Protein AF-A0A971K7L4-F1 (afdb_monomer)

Structure (mmCIF, N/CA/C/O backbone):
data_AF-A0A971K7L4-F1
#
_entry.id   AF-A0A971K7L4-F1
#
loop_
_atom_site.group_PDB
_atom_site.id
_atom_site.type_symbol
_atom_site.label_atom_id
_atom_site.label_alt_id
_atom_site.label_comp_id
_atom_site.label_asym_id
_atom_site.label_entity_id
_atom_site.label_seq_id
_atom_site.pdbx_PDB_ins_code
_atom_site.Cartn_x
_atom_site.Cartn_y
_atom_site.Cartn_z
_atom_site.occupancy
_atom_site.B_iso_or_equiv
_atom_site.auth_seq_id
_atom_site.auth_comp_id
_atom_site.auth_asym_id
_atom_site.auth_atom_id
_atom_site.pdbx_PDB_model_num
ATOM 1 N N . ASN A 1 1 ? 10.184 10.288 1.726 1.00 78.56 1 ASN A N 1
ATOM 2 C CA . ASN A 1 1 ? 10.190 8.905 1.199 1.00 78.56 1 ASN A CA 1
ATOM 3 C C . ASN A 1 1 ? 11.562 8.283 1.466 1.00 78.56 1 ASN A C 1
ATOM 5 O O . ASN A 1 1 ? 12.500 8.633 0.749 1.00 78.56 1 ASN A O 1
ATOM 9 N N . PRO A 1 2 ? 11.680 7.429 2.502 1.00 84.81 2 PRO A N 1
ATOM 10 C CA . PRO A 1 2 ? 12.934 6.783 2.906 1.00 84.81 2 PRO A CA 1
ATOM 11 C C . PRO A 1 2 ? 13.596 5.952 1.802 1.00 84.81 2 PRO A C 1
ATOM 13 O O . PRO A 1 2 ? 14.816 5.984 1.677 1.00 84.8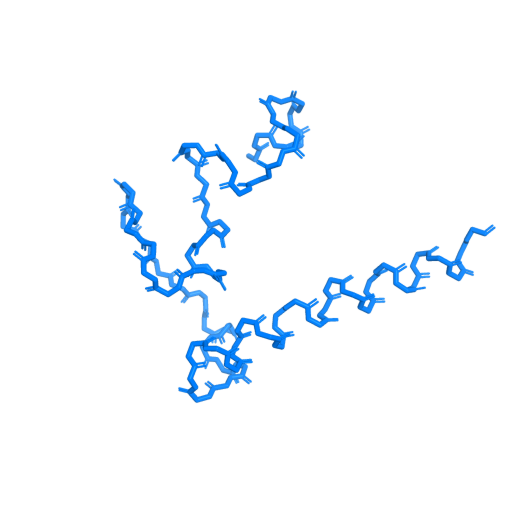1 2 PRO A O 1
ATOM 16 N N . VAL A 1 3 ? 12.804 5.303 0.938 1.00 88.06 3 VAL A N 1
ATOM 17 C CA . VAL A 1 3 ? 13.325 4.504 -0.185 1.00 88.06 3 VAL A CA 1
ATOM 18 C C . VAL A 1 3 ? 14.068 5.386 -1.185 1.00 88.06 3 VAL A C 1
ATOM 20 O O . VAL A 1 3 ? 15.221 5.128 -1.510 1.00 88.06 3 VAL A O 1
ATOM 23 N N . ARG A 1 4 ? 13.463 6.511 -1.596 1.00 87.31 4 ARG A N 1
ATOM 24 C CA . ARG A 1 4 ? 14.097 7.468 -2.525 1.00 87.31 4 ARG A CA 1
ATOM 25 C C . ARG A 1 4 ? 15.395 8.072 -1.971 1.00 87.31 4 ARG A C 1
ATOM 27 O O . ARG A 1 4 ? 16.228 8.538 -2.736 1.00 87.31 4 ARG A O 1
ATOM 34 N N . LYS A 1 5 ? 15.545 8.122 -0.646 1.00 90.44 5 LYS A N 1
ATOM 35 C CA . LYS A 1 5 ? 16.734 8.661 0.030 1.00 90.44 5 LYS A CA 1
ATOM 36 C C . LYS A 1 5 ? 17.773 7.585 0.368 1.00 90.44 5 LYS A C 1
ATOM 38 O O . LYS A 1 5 ? 18.773 7.920 0.985 1.00 90.44 5 LYS A O 1
ATOM 43 N N . GLY A 1 6 ? 17.542 6.322 -0.008 1.00 89.75 6 GLY A N 1
ATOM 44 C CA . GLY A 1 6 ? 18.439 5.204 0.304 1.00 89.75 6 GLY A CA 1
ATOM 45 C C . GLY A 1 6 ? 18.447 4.789 1.779 1.00 89.75 6 GLY A C 1
ATOM 46 O O . GLY A 1 6 ? 19.253 3.956 2.172 1.00 89.75 6 GLY A O 1
ATOM 47 N N . LEU A 1 7 ? 17.543 5.342 2.594 1.00 88.19 7 LEU A N 1
ATOM 48 C CA . LEU A 1 7 ? 17.444 5.070 4.033 1.00 88.19 7 LEU A CA 1
ATOM 49 C C . LEU A 1 7 ? 16.661 3.786 4.335 1.00 88.19 7 LEU A C 1
ATOM 51 O O . LEU A 1 7 ? 16.682 3.296 5.457 1.00 88.19 7 LEU A O 1
ATOM 55 N N . SER A 1 8 ? 15.946 3.249 3.346 1.00 88.31 8 SER A N 1
ATOM 56 C CA . SER A 1 8 ? 15.223 1.986 3.460 1.00 88.31 8 SER A CA 1
ATOM 57 C C . SER A 1 8 ? 15.193 1.250 2.131 1.00 88.31 8 SER A C 1
ATOM 59 O O . SER A 1 8 ? 15.070 1.864 1.071 1.00 88.31 8 SER A O 1
ATOM 61 N N . ARG A 1 9 ? 15.277 -0.079 2.198 1.00 88.00 9 ARG A N 1
ATOM 62 C CA . ARG A 1 9 ? 15.138 -0.968 1.037 1.00 88.00 9 ARG A CA 1
ATOM 63 C C . ARG A 1 9 ? 13.698 -1.411 0.800 1.00 88.00 9 ARG A C 1
ATOM 65 O O . ARG A 1 9 ? 13.348 -1.725 -0.330 1.00 88.00 9 ARG A O 1
ATOM 72 N N . ASP A 1 10 ? 12.882 -1.438 1.851 1.00 88.62 10 ASP A N 1
ATOM 73 C CA . ASP A 1 10 ? 11.502 -1.909 1.792 1.00 88.62 10 ASP A CA 1
ATOM 74 C C . ASP A 1 10 ? 10.574 -0.857 2.411 1.00 88.62 10 ASP A C 1
ATOM 76 O O . ASP A 1 10 ? 10.622 -0.630 3.625 1.00 88.62 10 ASP A O 1
ATOM 80 N N . PRO A 1 11 ? 9.707 -0.209 1.611 1.00 87.94 11 PRO A N 1
ATOM 81 C CA . PRO A 1 11 ? 8.804 0.809 2.126 1.00 87.94 11 PRO A CA 1
ATOM 82 C C . PRO A 1 11 ? 7.822 0.276 3.179 1.00 87.94 11 PRO A C 1
ATOM 84 O O . PRO A 1 11 ? 7.326 1.078 3.968 1.00 87.94 11 PRO A O 1
ATOM 87 N N . ARG A 1 12 ? 7.563 -1.041 3.220 1.00 88.25 12 ARG A N 1
ATOM 88 C CA . ARG A 1 12 ? 6.655 -1.687 4.185 1.00 88.25 12 ARG A CA 1
ATOM 89 C C . ARG A 1 12 ? 7.243 -1.794 5.58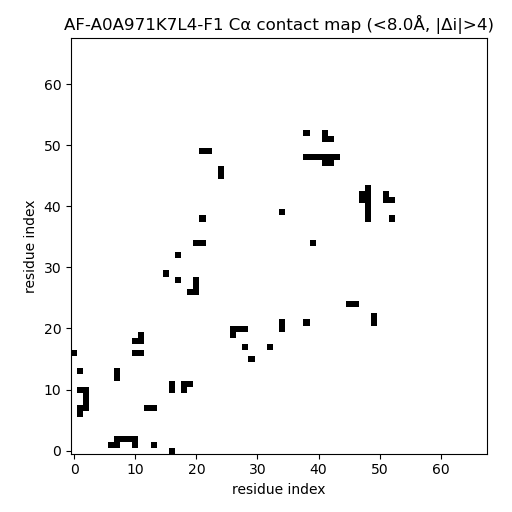9 1.00 88.25 12 ARG A C 1
ATOM 91 O O . ARG A 1 12 ? 6.496 -1.973 6.544 1.00 88.25 12 ARG A O 1
ATOM 98 N N . LYS A 1 13 ? 8.567 -1.681 5.718 1.00 87.69 13 LYS A N 1
ATOM 99 C CA . LYS A 1 13 ? 9.287 -1.759 7.000 1.00 87.69 13 LYS A CA 1
ATOM 100 C C . LYS A 1 13 ? 9.604 -0.390 7.596 1.00 87.69 13 LYS A C 1
ATOM 102 O O . LYS A 1 13 ? 10.265 -0.309 8.625 1.00 87.69 13 LYS A O 1
ATOM 107 N N . ASN A 1 14 ? 9.180 0.687 6.941 1.00 85.69 14 ASN A N 1
ATOM 108 C CA . ASN A 1 14 ? 9.429 2.031 7.439 1.00 85.69 14 ASN A CA 1
ATOM 109 C C . ASN A 1 14 ? 8.538 2.307 8.647 1.00 85.69 14 ASN A C 1
ATOM 111 O O . ASN A 1 14 ? 7.319 2.248 8.526 1.00 85.69 14 ASN A O 1
ATOM 115 N N . GLU A 1 15 ? 9.155 2.693 9.761 1.00 76.62 15 GLU A N 1
ATOM 116 C CA . GLU A 1 15 ? 8.458 3.166 10.962 1.00 76.62 15 GLU A CA 1
ATOM 117 C C . GLU A 1 15 ? 7.529 4.347 10.636 1.00 76.62 15 GLU A C 1
ATOM 119 O O . GLU A 1 15 ? 6.365 4.378 11.027 1.00 76.62 15 GLU A O 1
ATOM 124 N N . ILE A 1 16 ? 8.024 5.276 9.813 1.00 73.44 16 ILE A N 1
ATOM 125 C CA . ILE A 1 16 ? 7.261 6.404 9.278 1.00 73.44 16 ILE A CA 1
ATOM 126 C C . ILE A 1 16 ? 6.972 6.115 7.800 1.00 73.44 16 ILE A C 1
ATOM 128 O O . ILE A 1 16 ? 7.730 6.492 6.897 1.00 73.44 16 ILE A O 1
ATOM 132 N N . GLY A 1 17 ? 5.891 5.377 7.547 1.00 70.81 17 GLY A N 1
ATOM 133 C CA . GLY A 1 17 ? 5.491 4.946 6.210 1.00 70.81 17 GLY A CA 1
ATOM 134 C C . GLY A 1 17 ? 3.982 4.769 6.074 1.00 70.81 17 GLY A C 1
ATOM 135 O O . GLY A 1 17 ? 3.327 4.185 6.927 1.00 70.81 17 GLY A O 1
ATOM 136 N N . PHE A 1 18 ? 3.429 5.265 4.967 1.00 83.44 18 PHE A N 1
ATOM 137 C CA . PHE A 1 18 ? 1.979 5.269 4.721 1.00 83.44 18 PHE A CA 1
ATOM 138 C C . PHE A 1 18 ? 1.512 4.069 3.898 1.00 83.44 18 PHE A C 1
ATOM 140 O O . PHE A 1 18 ? 0.316 3.865 3.735 1.00 83.44 18 PHE A O 1
ATOM 147 N N . ILE A 1 19 ? 2.445 3.303 3.320 1.00 89.94 19 ILE A N 1
ATOM 148 C CA . ILE A 1 19 ? 2.099 2.257 2.354 1.00 89.94 19 ILE A CA 1
ATOM 149 C C . ILE A 1 19 ? 1.272 1.143 3.002 1.00 89.94 19 ILE A C 1
ATOM 151 O O . ILE A 1 19 ? 0.343 0.646 2.377 1.00 89.94 19 ILE A O 1
ATOM 155 N N . ASN A 1 20 ? 1.539 0.809 4.268 1.00 92.00 20 ASN A N 1
ATOM 156 C CA . ASN A 1 20 ? 0.795 -0.231 4.977 1.00 92.00 20 ASN A CA 1
ATOM 157 C C . ASN A 1 20 ? -0.664 0.170 5.226 1.00 92.00 20 ASN A C 1
ATOM 159 O O . ASN A 1 20 ? -1.515 -0.707 5.210 1.00 92.00 20 ASN A O 1
ATOM 163 N N . CYS A 1 21 ? -0.994 1.468 5.285 1.00 92.88 21 CYS A N 1
ATOM 164 C CA . CYS A 1 21 ? -2.390 1.923 5.323 1.00 92.88 21 CYS A CA 1
ATOM 165 C C . CYS A 1 21 ? -3.191 1.497 4.074 1.00 92.88 21 CYS A C 1
ATOM 167 O O . CYS A 1 21 ? -4.414 1.444 4.119 1.00 92.88 21 CYS A O 1
ATOM 169 N N . TYR A 1 22 ? -2.513 1.208 2.957 1.00 93.62 22 TYR A N 1
ATOM 170 C CA . TYR A 1 22 ? -3.126 0.751 1.705 1.00 93.62 22 TYR A CA 1
ATOM 171 C C . TYR A 1 22 ? -3.016 -0.764 1.488 1.00 93.62 22 TYR A C 1
ATOM 173 O O . TYR A 1 22 ? -3.664 -1.290 0.585 1.00 93.62 22 TYR A O 1
ATOM 181 N N . LEU A 1 23 ? -2.173 -1.459 2.261 1.00 93.31 23 LEU A N 1
ATOM 182 C CA . LEU A 1 23 ? -1.830 -2.869 2.032 1.00 93.31 23 LEU A CA 1
ATOM 183 C C . LEU A 1 23 ? -2.250 -3.804 3.171 1.00 93.31 23 LEU A C 1
ATOM 185 O O . LEU A 1 23 ? -2.416 -4.997 2.929 1.00 93.31 23 LEU A O 1
ATOM 189 N N . ASP A 1 24 ? -2.425 -3.284 4.383 1.00 93.12 24 ASP A N 1
ATOM 190 C CA . ASP A 1 24 ? -2.814 -4.045 5.565 1.00 93.12 24 ASP A CA 1
ATOM 191 C C . ASP A 1 24 ? -3.991 -3.357 6.268 1.00 93.12 24 ASP A C 1
ATOM 193 O O . ASP A 1 24 ? -3.868 -2.264 6.815 1.00 93.12 24 ASP A O 1
ATOM 197 N N . GLU A 1 25 ? -5.145 -4.022 6.251 1.00 93.31 25 GLU A N 1
ATOM 198 C CA . GLU A 1 25 ? -6.397 -3.527 6.833 1.00 93.31 25 GLU A CA 1
ATOM 199 C C . GLU A 1 25 ? -6.306 -3.335 8.351 1.00 93.31 25 GLU A C 1
ATOM 201 O O . GLU A 1 25 ? -7.029 -2.520 8.921 1.00 93.31 25 GLU A O 1
ATOM 206 N N . LYS A 1 26 ? -5.418 -4.082 9.016 1.00 92.94 26 LYS A N 1
ATOM 207 C CA . LYS A 1 26 ? -5.243 -4.038 10.472 1.00 92.94 26 LYS A CA 1
ATOM 208 C C . LYS A 1 26 ? -4.108 -3.112 10.897 1.00 92.94 26 LYS A C 1
ATOM 210 O O . LYS A 1 26 ? -3.828 -3.010 12.092 1.00 92.94 26 LYS A O 1
ATOM 215 N N . PHE A 1 27 ? -3.446 -2.451 9.951 1.00 91.38 27 PHE A N 1
ATOM 216 C CA . PHE A 1 27 ? -2.333 -1.573 10.263 1.00 91.38 27 PHE A CA 1
ATOM 217 C C . PHE A 1 27 ? -2.811 -0.331 11.016 1.00 91.38 27 PHE A C 1
ATOM 219 O O . PHE A 1 27 ? -3.563 0.494 10.495 1.00 91.38 27 PHE A O 1
ATOM 226 N N . VA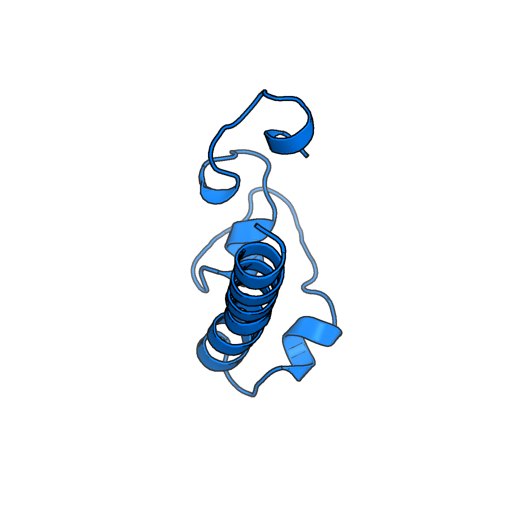L A 1 28 ? -2.318 -0.173 12.243 1.00 88.56 28 VAL A N 1
ATOM 227 C CA . VAL A 1 28 ? -2.530 1.032 13.042 1.00 88.56 28 VAL A CA 1
ATOM 228 C C . VAL A 1 28 ? -1.351 1.957 12.808 1.00 88.56 28 VAL A C 1
ATOM 230 O O . V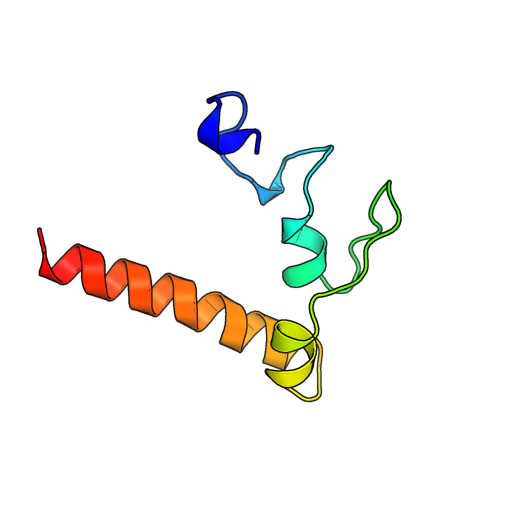AL A 1 28 ? -0.226 1.682 13.223 1.00 88.56 28 VAL A O 1
ATOM 233 N N . SER A 1 29 ? -1.606 3.057 12.111 1.00 86.25 29 SER A N 1
ATOM 234 C CA . SER A 1 29 ? -0.559 4.025 11.836 1.00 86.25 29 SER A CA 1
ATOM 235 C C . SER A 1 29 ? -0.236 4.860 13.083 1.00 86.25 29 SER A C 1
ATOM 237 O O . SER A 1 29 ? -1.161 5.266 13.787 1.00 86.25 29 SER A O 1
ATOM 239 N N . PRO A 1 30 ? 1.047 5.181 13.346 1.00 87.19 30 PRO A N 1
ATOM 240 C CA . PRO A 1 30 ? 1.425 6.064 14.454 1.00 87.19 30 PRO A CA 1
ATOM 241 C C . PRO A 1 30 ? 0.987 7.524 14.245 1.00 87.19 30 PRO A C 1
ATOM 243 O O . PRO A 1 30 ? 1.125 8.345 15.147 1.00 87.19 30 PRO A O 1
ATOM 246 N N . LEU A 1 31 ? 0.482 7.868 13.057 1.00 85.25 31 LEU A N 1
ATOM 247 C CA . LEU A 1 31 ? -0.028 9.194 12.718 1.00 85.25 31 LEU A CA 1
ATOM 248 C C . LEU A 1 31 ? -1.416 9.056 12.070 1.00 85.25 31 LEU A C 1
ATOM 250 O O . LEU A 1 31 ? -1.760 8.014 11.512 1.00 85.25 31 LEU A O 1
ATOM 254 N N . ILE A 1 32 ? -2.218 10.120 12.116 1.00 84.44 32 ILE A N 1
ATOM 255 C CA . ILE A 1 32 ? -3.551 10.137 11.500 1.00 84.44 32 ILE A CA 1
ATOM 256 C C . ILE A 1 32 ? -3.407 10.283 9.982 1.00 84.44 32 ILE A C 1
ATOM 258 O O . ILE A 1 32 ? -2.827 11.256 9.499 1.00 84.44 32 ILE A O 1
ATOM 262 N N . PHE A 1 33 ? -3.984 9.345 9.228 1.00 82.69 33 PHE A N 1
ATOM 263 C CA . PHE A 1 33 ? -3.998 9.383 7.766 1.00 82.69 33 PHE A CA 1
ATOM 264 C C . PHE A 1 33 ? -5.397 9.226 7.200 1.00 82.69 33 PHE A C 1
ATOM 266 O O . PHE A 1 33 ? -6.202 8.430 7.672 1.00 82.69 33 PHE A O 1
ATOM 273 N N . THR A 1 34 ? -5.645 9.962 6.122 1.00 89.44 34 THR A N 1
ATOM 274 C CA . THR A 1 34 ? -6.825 9.783 5.279 1.00 89.44 34 THR A CA 1
ATOM 275 C C . THR A 1 34 ? -6.415 9.005 4.037 1.00 89.44 34 THR A C 1
ATOM 277 O O . THR A 1 34 ? -5.478 9.399 3.337 1.00 89.44 34 THR A O 1
ATOM 280 N N . LEU A 1 35 ? -7.103 7.897 3.756 1.00 91.00 35 LEU A N 1
ATOM 281 C CA . LEU A 1 35 ? -6.902 7.164 2.509 1.00 91.00 35 LEU A CA 1
ATOM 282 C C . LEU A 1 35 ? -7.439 7.985 1.340 1.00 91.00 35 LEU A C 1
ATOM 284 O O . LEU A 1 35 ? -8.550 8.513 1.396 1.00 91.00 35 LEU A O 1
ATOM 288 N N . HIS A 1 36 ? -6.649 8.069 0.273 1.00 93.31 36 HIS A N 1
ATOM 289 C CA . HIS A 1 36 ? -7.013 8.843 -0.905 1.00 93.31 36 HIS A CA 1
ATOM 290 C C . HIS A 1 36 ? -8.327 8.337 -1.531 1.00 93.31 36 HIS A C 1
ATOM 292 O O . HIS A 1 36 ? -8.538 7.130 -1.656 1.00 93.31 36 HIS A O 1
ATOM 298 N N . GLU A 1 37 ? -9.187 9.249 -1.997 1.00 95.69 37 GLU A N 1
ATOM 299 C CA . GLU A 1 37 ? -10.507 8.911 -2.559 1.00 95.69 37 GLU A CA 1
ATOM 300 C C . GLU A 1 37 ? -10.410 7.898 -3.707 1.00 95.69 37 GLU A C 1
ATOM 302 O O . GLU A 1 37 ? -11.179 6.941 -3.772 1.00 95.69 37 GLU A O 1
ATOM 307 N N . TYR A 1 38 ? -9.409 8.062 -4.575 1.00 95.00 38 TYR A N 1
ATOM 308 C CA . TYR A 1 38 ? -9.122 7.107 -5.644 1.00 95.00 38 TYR A CA 1
ATOM 309 C C . TYR A 1 38 ? -9.020 5.661 -5.135 1.00 95.00 38 TYR A C 1
ATOM 311 O O . TYR A 1 38 ? -9.654 4.780 -5.707 1.00 95.00 38 TYR A O 1
ATOM 319 N N . PHE A 1 39 ? -8.292 5.419 -4.037 1.00 95.88 39 PHE A N 1
ATOM 320 C CA . PHE A 1 39 ? -8.183 4.084 -3.444 1.00 95.88 39 PHE A CA 1
ATOM 321 C C . PHE A 1 39 ? -9.544 3.577 -2.964 1.00 95.88 39 PHE A C 1
ATOM 323 O O . PHE A 1 39 ? -9.921 2.446 -3.262 1.00 95.88 39 PHE A O 1
ATOM 330 N N . ASN A 1 40 ? -10.321 4.431 -2.292 1.00 96.50 40 ASN A N 1
ATOM 331 C CA . ASN A 1 40 ? -11.661 4.080 -1.813 1.00 96.50 40 ASN A CA 1
ATOM 332 C C . ASN A 1 40 ? -12.620 3.707 -2.954 1.00 96.50 40 ASN A C 1
ATOM 334 O O . ASN A 1 40 ? -13.514 2.884 -2.762 1.00 96.50 40 ASN A O 1
ATOM 338 N N . ARG A 1 41 ? -12.408 4.263 -4.150 1.00 97.38 41 ARG A N 1
ATOM 339 C CA . ARG A 1 41 ? -13.198 3.978 -5.355 1.00 97.38 41 ARG A CA 1
ATOM 340 C C . ARG A 1 41 ? -12.773 2.713 -6.099 1.00 97.38 41 ARG A C 1
ATOM 342 O O . ARG A 1 41 ? -13.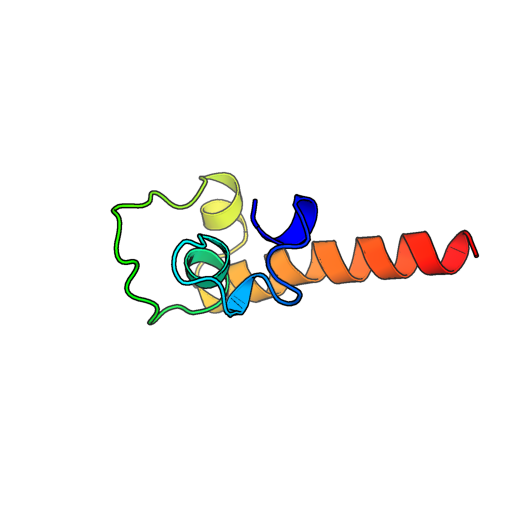509 2.273 -6.979 1.00 97.38 41 ARG A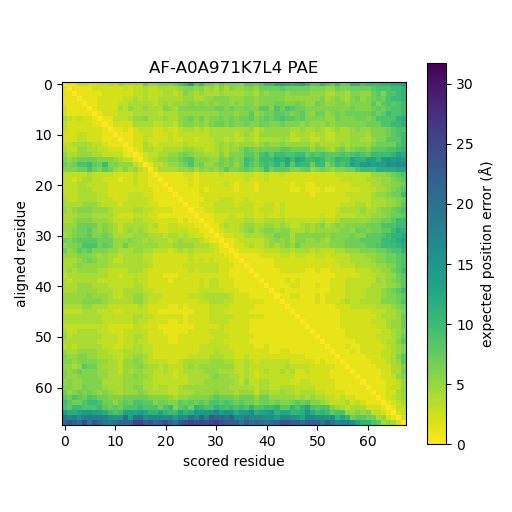 O 1
ATOM 349 N N . LEU A 1 42 ? -11.631 2.104 -5.766 1.00 96.75 42 LEU A N 1
ATOM 350 C CA . LEU A 1 42 ? -11.168 0.892 -6.452 1.00 96.75 42 LEU A CA 1
ATOM 351 C C . LEU A 1 42 ? -12.081 -0.312 -6.191 1.00 96.75 42 LEU A C 1
ATOM 353 O O . LEU A 1 42 ? -12.220 -1.169 -7.061 1.00 96.75 42 LEU A O 1
ATOM 357 N N . GLY A 1 43 ? -12.739 -0.388 -5.037 1.00 96.81 43 GLY A N 1
ATOM 358 C CA . GLY A 1 43 ? -13.535 -1.550 -4.651 1.00 96.81 43 GLY A CA 1
ATOM 359 C C . GLY A 1 43 ? -14.450 -1.283 -3.464 1.00 96.81 43 GLY A C 1
ATOM 360 O O . GLY A 1 43 ? -14.408 -0.218 -2.844 1.00 96.81 43 GLY A O 1
ATOM 361 N N . ARG A 1 44 ? -15.289 -2.265 -3.147 1.00 97.62 44 ARG A N 1
ATOM 362 C CA . ARG A 1 44 ? -16.241 -2.204 -2.034 1.00 97.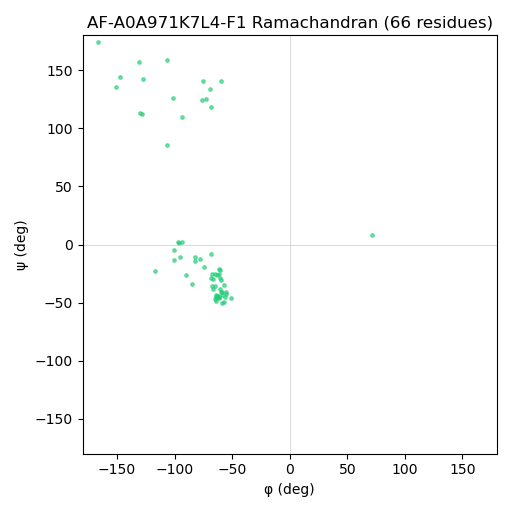62 44 ARG A CA 1
ATOM 363 C C . ARG A 1 44 ? -15.595 -2.616 -0.716 1.00 97.62 44 ARG A C 1
ATOM 365 O O . ARG A 1 44 ? -15.919 -2.033 0.312 1.00 97.62 44 ARG A O 1
ATOM 372 N N . THR A 1 45 ? -14.660 -3.563 -0.755 1.00 97.62 45 THR A N 1
ATOM 373 C CA . THR A 1 45 ? -13.912 -4.036 0.421 1.00 97.62 45 THR A CA 1
ATOM 374 C C . THR A 1 45 ? -12.471 -3.528 0.406 1.00 97.62 45 THR A C 1
ATOM 376 O O . THR A 1 45 ? -11.939 -3.187 -0.653 1.00 97.62 45 THR A O 1
ATOM 379 N N . PHE A 1 46 ? -11.810 -3.491 1.570 1.00 96.56 46 PHE A N 1
ATOM 380 C CA . PHE A 1 46 ? -10.382 -3.162 1.636 1.00 96.56 46 PHE A CA 1
ATOM 381 C C . PHE A 1 46 ? -9.563 -4.103 0.749 1.00 96.56 46 PHE A C 1
ATOM 383 O O . PHE A 1 46 ? -8.737 -3.648 -0.039 1.00 96.56 46 PHE A O 1
ATOM 390 N N . ARG A 1 47 ? -9.857 -5.408 0.818 1.00 97.00 47 ARG A N 1
ATOM 391 C CA . ARG A 1 47 ? -9.180 -6.435 0.023 1.00 97.00 47 ARG A CA 1
ATOM 392 C C . ARG A 1 47 ? -9.271 -6.163 -1.478 1.00 97.00 47 ARG A C 1
ATOM 394 O O . ARG A 1 47 ? -8.244 -6.134 -2.145 1.00 97.00 47 ARG A O 1
ATOM 401 N N . GLU A 1 48 ? -10.471 -5.887 -1.991 1.00 97.81 48 GLU A N 1
ATOM 402 C CA . GLU A 1 48 ? -10.667 -5.551 -3.408 1.00 97.81 48 GLU A CA 1
ATOM 403 C C . GLU A 1 48 ? -9.872 -4.310 -3.827 1.00 97.81 48 GLU A C 1
ATOM 405 O O . GLU A 1 48 ? -9.308 -4.268 -4.923 1.00 97.81 48 GLU A O 1
ATOM 410 N N . ARG A 1 49 ? -9.843 -3.284 -2.967 1.00 97.50 49 ARG A N 1
ATOM 411 C CA . ARG A 1 49 ? -9.091 -2.050 -3.222 1.00 97.50 49 ARG A CA 1
ATOM 412 C C . ARG A 1 49 ? -7.593 -2.328 -3.261 1.00 97.50 49 ARG A C 1
ATOM 414 O O . ARG A 1 49 ? -6.941 -1.889 -4.202 1.00 97.50 49 ARG A O 1
ATOM 421 N N . ALA A 1 50 ? -7.070 -3.076 -2.291 1.00 96.06 50 ALA A N 1
ATOM 422 C CA . ALA A 1 50 ? -5.659 -3.442 -2.202 1.00 96.06 50 ALA A CA 1
ATOM 423 C C . ALA A 1 50 ? -5.210 -4.305 -3.394 1.00 96.06 50 ALA A C 1
ATOM 425 O O . ALA A 1 50 ? -4.189 -4.003 -4.010 1.00 96.06 50 ALA A O 1
ATOM 426 N N . ASP A 1 51 ? -5.997 -5.315 -3.782 1.00 96.62 51 ASP A N 1
ATOM 427 C CA . ASP A 1 51 ? -5.687 -6.179 -4.928 1.00 96.62 51 ASP A CA 1
ATOM 428 C C . ASP A 1 51 ? -5.629 -5.368 -6.238 1.00 96.62 51 ASP A C 1
ATOM 430 O O . ASP A 1 51 ? -4.668 -5.471 -7.004 1.00 96.62 51 ASP A O 1
ATOM 434 N N . LYS A 1 52 ? -6.606 -4.480 -6.474 1.00 97.00 52 LYS A N 1
ATOM 435 C CA . LYS A 1 52 ? -6.601 -3.578 -7.642 1.00 97.00 52 LYS A CA 1
ATOM 436 C C . LYS A 1 52 ? -5.486 -2.541 -7.585 1.00 97.00 52 LYS A C 1
ATOM 438 O O . LYS A 1 52 ? -4.929 -2.188 -8.620 1.00 97.00 52 LYS A O 1
ATOM 443 N N . PHE A 1 53 ? -5.155 -2.045 -6.398 1.00 95.25 53 PHE A N 1
ATOM 444 C CA . PHE A 1 53 ? -4.057 -1.106 -6.214 1.00 95.25 53 PHE A CA 1
ATOM 445 C C . PHE A 1 53 ? -2.713 -1.747 -6.591 1.00 95.25 53 PHE A C 1
ATOM 447 O O . PHE A 1 53 ? -1.940 -1.152 -7.340 1.00 95.25 53 PHE A O 1
ATOM 454 N N . LEU A 1 54 ? -2.473 -2.990 -6.162 1.00 94.00 54 LEU A N 1
ATOM 455 C CA . LEU A 1 54 ? -1.276 -3.762 -6.515 1.00 94.00 54 LEU A CA 1
ATOM 456 C C . LEU A 1 54 ? -1.231 -4.160 -7.997 1.00 94.00 54 LEU A C 1
ATOM 458 O O . LEU A 1 54 ? -0.145 -4.249 -8.571 1.00 94.00 54 LEU A O 1
ATOM 462 N N . ALA A 1 55 ? -2.382 -4.331 -8.651 1.00 95.12 55 ALA A N 1
ATOM 463 C CA . ALA A 1 55 ? -2.431 -4.609 -10.087 1.00 95.12 55 ALA A CA 1
ATOM 464 C C . ALA A 1 55 ? -1.777 -3.497 -10.933 1.00 95.12 55 ALA A C 1
ATOM 466 O O . ALA A 1 55 ? -1.191 -3.789 -11.976 1.00 95.12 55 ALA A O 1
ATOM 467 N N . TYR A 1 56 ? -1.806 -2.237 -10.479 1.00 89.94 56 TYR A N 1
ATOM 468 C CA . TYR A 1 56 ? -1.082 -1.150 -11.149 1.00 89.94 56 TYR A CA 1
ATOM 469 C C . TYR A 1 56 ? 0.437 -1.314 -11.063 1.00 89.94 56 TYR A C 1
ATOM 471 O O . TYR A 1 56 ? 1.135 -1.034 -12.038 1.00 89.94 56 TYR A O 1
ATOM 479 N N . GLU A 1 57 ? 0.957 -1.777 -9.922 1.00 89.12 57 GLU A N 1
ATOM 480 C CA . GLU A 1 57 ? 2.384 -2.072 -9.770 1.00 89.12 57 GLU A CA 1
ATOM 481 C C . GLU A 1 57 ? 2.800 -3.209 -10.710 1.00 89.12 57 GLU A C 1
ATOM 483 O O . GLU A 1 57 ? 3.806 -3.091 -11.410 1.00 89.12 57 GLU A O 1
ATOM 488 N N . ASP A 1 58 ? 2.010 -4.281 -10.769 1.00 92.94 58 ASP A N 1
ATOM 489 C CA . ASP A 1 58 ? 2.268 -5.409 -11.665 1.00 92.94 58 ASP A CA 1
ATOM 490 C C . ASP A 1 58 ? 2.235 -4.982 -13.143 1.00 92.94 58 ASP A C 1
ATOM 492 O O . ASP A 1 58 ? 3.165 -5.267 -13.900 1.00 92.94 58 ASP A O 1
ATOM 496 N N . ALA A 1 59 ? 1.229 -4.201 -13.551 1.00 92.62 59 ALA A N 1
ATOM 497 C CA . ALA A 1 59 ? 1.150 -3.644 -14.901 1.00 92.62 59 ALA A CA 1
ATOM 498 C C . ALA A 1 59 ? 2.353 -2.741 -15.232 1.00 92.62 59 ALA A C 1
ATOM 500 O O . ALA A 1 59 ? 2.910 -2.821 -16.328 1.00 92.62 59 ALA A O 1
ATOM 501 N N . TYR A 1 60 ? 2.795 -1.912 -14.282 1.00 91.38 60 TYR A N 1
ATOM 502 C CA . TYR A 1 60 ? 3.980 -1.070 -14.443 1.00 91.38 60 TYR A CA 1
ATOM 503 C C . TYR A 1 60 ? 5.262 -1.899 -14.595 1.00 91.38 60 TYR A C 1
ATOM 505 O O . TYR A 1 60 ? 6.072 -1.613 -15.478 1.00 91.38 60 TYR A O 1
ATOM 513 N N . ARG A 1 61 ? 5.438 -2.952 -13.787 1.00 90.69 61 ARG A N 1
ATOM 514 C CA . ARG A 1 61 ? 6.580 -3.877 -13.880 1.00 90.69 61 ARG A CA 1
ATOM 515 C C . ARG A 1 61 ? 6.595 -4.625 -15.211 1.00 90.69 61 ARG A C 1
ATOM 517 O O . ARG A 1 61 ? 7.638 -4.669 -15.855 1.00 90.69 61 ARG A O 1
ATOM 524 N N . LYS A 1 62 ? 5.445 -5.143 -15.655 1.00 93.25 62 LYS A N 1
ATOM 525 C CA . LYS A 1 62 ? 5.287 -5.774 -16.977 1.00 93.25 62 LYS A CA 1
ATOM 526 C C . LYS A 1 62 ? 5.640 -4.810 -18.098 1.00 93.25 62 LYS A C 1
ATOM 528 O O . LYS A 1 62 ? 6.375 -5.179 -19.003 1.00 93.25 62 LYS A O 1
ATOM 533 N N . ARG A 1 63 ? 5.181 -3.556 -18.007 1.00 92.06 63 ARG A N 1
ATOM 534 C CA . ARG A 1 63 ? 5.569 -2.513 -18.958 1.00 92.06 63 ARG A CA 1
ATOM 535 C C . ARG A 1 63 ? 7.081 -2.323 -18.968 1.00 92.06 63 ARG A C 1
ATOM 537 O O . ARG A 1 63 ? 7.647 -2.354 -20.040 1.00 92.06 63 ARG A O 1
ATOM 544 N N . LEU A 1 64 ? 7.740 -2.156 -17.820 1.00 89.31 64 LEU A N 1
ATOM 545 C CA . LEU A 1 64 ? 9.200 -1.999 -17.775 1.00 89.31 64 LEU A CA 1
ATOM 546 C C . LEU 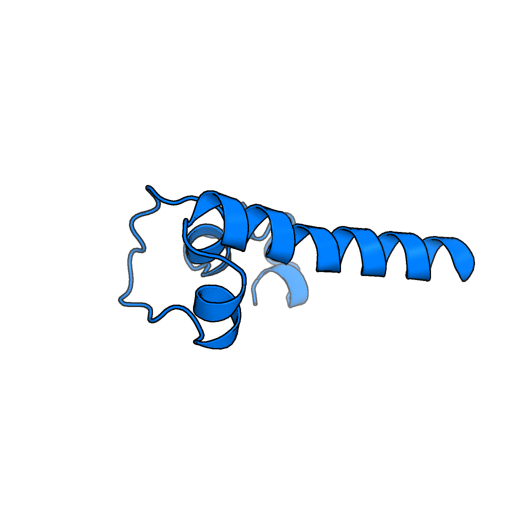A 1 64 ? 9.949 -3.207 -18.351 1.00 89.31 64 LEU A C 1
ATOM 548 O O . LEU A 1 64 ? 10.941 -3.014 -19.039 1.00 89.31 64 LEU A O 1
ATOM 552 N N . ALA A 1 65 ? 9.464 -4.426 -18.109 1.00 87.56 65 ALA A N 1
ATOM 553 C CA . ALA A 1 65 ? 10.065 -5.643 -18.649 1.00 87.56 65 ALA A CA 1
ATOM 554 C C . ALA A 1 65 ? 9.993 -5.728 -20.183 1.00 87.56 65 ALA A C 1
ATOM 556 O O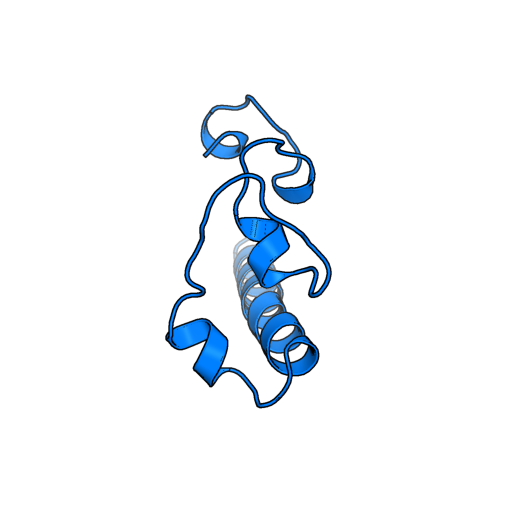 . ALA A 1 65 ? 10.830 -6.383 -20.781 1.00 87.56 65 ALA A O 1
ATOM 557 N N . LEU A 1 66 ? 9.022 -5.063 -20.820 1.00 82.00 66 LEU A N 1
ATOM 558 C CA . LEU A 1 66 ? 8.948 -4.951 -22.284 1.00 82.00 66 LEU A CA 1
ATOM 559 C C . LEU A 1 66 ? 9.924 -3.909 -22.863 1.00 82.00 66 LEU A C 1
ATOM 561 O O . LEU A 1 66 ? 10.070 -3.835 -24.078 1.00 82.00 66 LEU A O 1
ATOM 565 N N . TRP A 1 67 ? 10.526 -3.064 -22.019 1.00 67.19 67 TRP A N 1
ATOM 566 C CA . TRP A 1 67 ? 11.475 -2.013 -22.419 1.00 67.19 67 TRP A CA 1
ATOM 567 C C . TRP A 1 67 ? 12.944 -2.404 -22.184 1.00 67.19 67 TRP A C 1
ATOM 569 O O . TRP A 1 67 ? 13.828 -1.617 -22.523 1.00 67.19 67 TRP A O 1
ATOM 579 N N . VAL A 1 68 ? 13.195 -3.570 -21.580 1.00 54.84 68 VAL A N 1
ATOM 580 C CA . VAL A 1 68 ? 14.524 -4.168 -21.352 1.00 54.84 68 VAL A CA 1
ATOM 581 C C . VAL A 1 68 ? 14.755 -5.250 -22.394 1.00 54.84 68 VAL A C 1
ATOM 583 O O . VAL A 1 68 ? 15.883 -5.299 -22.926 1.00 54.84 68 VAL A O 1
#

Mean predicted aligned error: 4.41 Å

Secondary structure (DSSP, 8-state):
-TTTTTS-S-GGG-SS-STHHHH-TT---SS--PPPHHHHHS-SSHHHHHHHHHHHHHHHHHHHHT--

pLDDT: mean 89.58, std 7.61, range [54.84, 97.81]

Sequence (68 aa):
NPVRKGLSRDPRKNEIGFINCYLDEKFVSPLIFTLHEYFNRLGRTFRERADKFLAYEDAYRKRLALWV

Foldseek 3Di:
DCCVVVNDPDLVPDLQHCVCVLAPVPDDRPDDDDDDVVLVVQDDDSVSSSVSVVVVVVVVVVVVVVVD

Solvent-accessible surface area (backbone atoms only — not comparable to full-atom values): 4374 Å² total; per-residue (Å²): 112,51,52,86,69,69,75,35,95,50,66,80,74,39,92,86,52,69,58,40,72,60,72,36,97,84,56,80,66,98,61,94,79,80,81,56,67,72,56,62,68,60,33,94,46,71,65,49,18,32,56,56,56,50,46,53,53,52,52,50,50,55,53,52,63,75,75,110

Radius of gyration: 13.73 Å; Cα contacts (8 Å, |Δi|>4): 43; chains: 1; bounding box: 35×17×37 Å